Protein AF-A0A0L0W9J1-F1 (afdb_monomer_lite)

Radius of gyration: 16.93 Å; chains: 1; bounding box: 42×30×45 Å

Secondary structure (DSSP, 8-state):
-EEEES--TTHHHHHHHHHHHHHHHHTTT----EEEEE--TTSSPPEEEEE---HHHHHHHHHHHHHHHHHHT-SSPPPPPP-GGGGG-TTHHHH--

Sequence (97 aa):
MVELKKSDADLNSTKWQVLLYLKKLKEKGIIRKGKIEVIEKKKQDKKIHYVELTQEYEEELDKLLLDIEKFLSSEKPPIAERSSKCKKCAYYEYCNI

Organism: Gottschalkia purinilytica (NCBI:txid1503)

Foldseek 3Di:
DEAEAQDVPDVPVVLLVQLVVQVVCVVVVHHDKYKYWHNHVVDPDIDIDTHHNDPVNVVVSVVVVVVVVVQVPDPDHDQDDDDPCLVVDPCVVVRVD

Structure (mmCIF, N/CA/C/O backbone):
data_AF-A0A0L0W9J1-F1
#
_entry.id   AF-A0A0L0W9J1-F1
#
loop_
_atom_site.group_PDB
_atom_site.id
_atom_site.type_symbol
_atom_site.label_atom_id
_atom_site.label_alt_id
_atom_site.label_comp_id
_atom_site.label_asym_id
_atom_site.label_entity_id
_atom_site.label_seq_id
_atom_site.pdbx_PDB_ins_code
_atom_site.Cartn_x
_atom_site.Cartn_y
_atom_site.Cartn_z
_atom_site.occupancy
_atom_site.B_iso_or_equiv
_atom_site.auth_seq_id
_atom_site.auth_comp_id
_atom_site.auth_asym_id
_atom_site.auth_atom_id
_atom_site.pdbx_PDB_model_num
ATOM 1 N N . MET A 1 1 ? -14.211 -1.456 7.250 1.00 82.56 1 MET A N 1
ATOM 2 C CA . MET A 1 1 ? -13.558 -2.647 6.653 1.00 82.56 1 MET A CA 1
ATOM 3 C C . MET A 1 1 ? -12.554 -3.196 7.651 1.00 82.56 1 MET A C 1
ATOM 5 O O . MET A 1 1 ? -12.015 -2.392 8.401 1.00 82.56 1 MET A O 1
ATOM 9 N N . VAL A 1 2 ? -12.337 -4.511 7.701 1.00 86.94 2 VAL A N 1
ATOM 10 C CA . VAL A 1 2 ? -11.388 -5.140 8.635 1.00 86.94 2 VAL A CA 1
ATOM 11 C C . VAL A 1 2 ? -10.367 -5.943 7.840 1.00 86.94 2 VAL A C 1
ATOM 13 O O . VAL A 1 2 ? -10.767 -6.785 7.043 1.00 86.94 2 VAL A O 1
ATOM 16 N N . GLU A 1 3 ? -9.083 -5.679 8.060 1.00 87.81 3 GLU A N 1
ATOM 17 C CA . GLU A 1 3 ? -7.967 -6.459 7.518 1.00 87.81 3 GLU A CA 1
ATOM 18 C C . GLU A 1 3 ? -7.344 -7.273 8.655 1.00 87.81 3 GLU A C 1
ATOM 20 O O . GLU A 1 3 ? -6.926 -6.711 9.666 1.00 87.81 3 GLU A O 1
ATOM 25 N N . LEU A 1 4 ? -7.295 -8.597 8.507 1.00 86.00 4 LEU A N 1
ATOM 26 C CA . LEU A 1 4 ? -6.774 -9.508 9.528 1.00 86.00 4 LEU A CA 1
ATOM 27 C C . LEU A 1 4 ? -5.351 -9.947 9.170 1.00 86.00 4 LEU A C 1
ATOM 29 O O . LEU A 1 4 ? -5.129 -10.540 8.113 1.00 86.00 4 LEU A O 1
ATOM 33 N N . LYS A 1 5 ? -4.388 -9.723 10.070 1.00 85.25 5 LYS A N 1
ATOM 34 C CA . LYS A 1 5 ? -3.002 -10.198 9.925 1.00 85.25 5 LYS A CA 1
ATOM 35 C C . LYS A 1 5 ? -2.598 -11.107 11.084 1.00 85.25 5 LYS A C 1
ATOM 37 O O . LYS A 1 5 ? -3.020 -10.931 12.221 1.00 85.25 5 LYS A O 1
ATOM 42 N N . LYS A 1 6 ? -1.739 -12.088 10.789 1.00 82.50 6 LYS A N 1
ATOM 43 C CA . LYS A 1 6 ? -1.177 -13.013 11.794 1.00 82.50 6 LYS A CA 1
ATOM 44 C C . LYS A 1 6 ? 0.004 -12.418 12.574 1.00 82.50 6 LYS A C 1
ATOM 46 O O . LYS A 1 6 ? 0.335 -12.924 13.640 1.00 82.50 6 LYS A O 1
ATOM 51 N N . SER A 1 7 ? 0.665 -11.398 12.033 1.00 78.00 7 SER A N 1
ATOM 52 C CA . SER A 1 7 ? 1.792 -10.704 12.664 1.00 78.00 7 SER A CA 1
ATOM 53 C C . SER A 1 7 ? 1.783 -9.221 12.293 1.00 78.00 7 SER A C 1
ATOM 55 O O . SER A 1 7 ? 1.185 -8.831 11.290 1.00 78.00 7 SER A O 1
ATOM 57 N N . ASP A 1 8 ? 2.457 -8.404 13.100 1.00 75.44 8 ASP A N 1
ATOM 58 C CA . ASP A 1 8 ? 2.654 -6.962 12.900 1.00 75.44 8 ASP A CA 1
ATOM 59 C C . ASP A 1 8 ? 3.983 -6.637 12.187 1.00 75.44 8 ASP A C 1
ATOM 61 O O . ASP A 1 8 ? 4.418 -5.489 12.179 1.00 75.44 8 ASP A O 1
ATOM 65 N N . ALA A 1 9 ? 4.615 -7.631 11.549 1.00 76.88 9 ALA A N 1
ATOM 66 C CA . ALA A 1 9 ? 5.945 -7.499 10.945 1.00 76.88 9 ALA A CA 1
ATOM 67 C C . ALA A 1 9 ? 6.038 -6.409 9.860 1.00 76.88 9 ALA A C 1
ATOM 69 O O . ALA A 1 9 ? 7.110 -5.843 9.664 1.00 76.88 9 ALA A O 1
ATOM 70 N N . ASP A 1 10 ? 4.933 -6.118 9.164 1.00 80.25 10 ASP A N 1
ATOM 71 C CA . ASP A 1 10 ? 4.852 -5.006 8.215 1.00 80.25 10 ASP A CA 1
ATOM 72 C C . ASP A 1 10 ? 3.466 -4.336 8.240 1.00 80.25 10 ASP A C 1
ATOM 74 O O . ASP A 1 10 ? 2.602 -4.518 7.369 1.00 80.25 10 ASP A O 1
ATOM 78 N N . LEU A 1 11 ? 3.236 -3.570 9.308 1.00 86.50 11 LEU A N 1
ATOM 79 C CA . LEU A 1 11 ? 2.017 -2.778 9.478 1.00 86.50 11 LEU A CA 1
ATOM 80 C C . LEU A 1 11 ? 1.882 -1.668 8.432 1.00 86.50 11 LEU A C 1
ATOM 82 O O . LEU A 1 11 ? 0.760 -1.359 8.037 1.00 86.50 11 LEU A O 1
ATOM 86 N N . ASN A 1 12 ? 2.992 -1.097 7.957 1.00 90.94 12 ASN A N 1
ATOM 87 C CA . ASN A 1 12 ? 2.955 -0.018 6.971 1.00 90.94 12 ASN A CA 1
ATOM 88 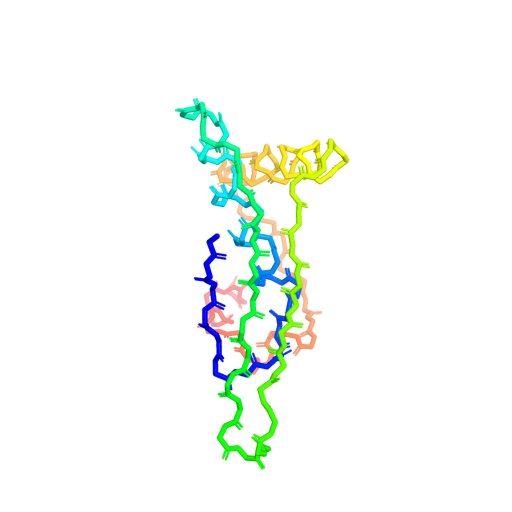C C . ASN A 1 12 ? 2.452 -0.522 5.617 1.00 90.94 12 ASN A C 1
ATOM 90 O O . ASN A 1 12 ? 1.521 0.064 5.066 1.00 90.94 12 ASN A O 1
ATOM 94 N N . SER A 1 13 ? 2.975 -1.643 5.118 1.00 89.31 13 SER A N 1
ATOM 95 C CA . SER A 1 13 ? 2.453 -2.253 3.887 1.00 89.31 13 SER A CA 1
ATOM 96 C C . SER A 1 13 ? 0.976 -2.638 4.028 1.00 89.31 13 SER A C 1
ATOM 98 O O . SER A 1 13 ? 0.176 -2.418 3.119 1.00 89.31 13 SER A O 1
ATOM 100 N N . THR A 1 14 ? 0.573 -3.134 5.204 1.00 92.38 14 THR A N 1
ATOM 101 C CA . THR A 1 14 ? -0.836 -3.460 5.483 1.00 92.38 14 THR A CA 1
ATOM 102 C C . THR A 1 14 ? -1.725 -2.209 5.513 1.00 92.38 14 THR A C 1
ATOM 104 O O . THR A 1 14 ? -2.850 -2.240 5.016 1.00 92.38 14 THR A O 1
ATOM 107 N N . LYS A 1 15 ? -1.231 -1.086 6.044 1.00 94.19 15 LYS A N 1
ATOM 108 C CA . LYS A 1 15 ? -1.936 0.203 6.025 1.00 94.19 15 LYS A CA 1
ATOM 109 C C . LYS A 1 15 ? -2.223 0.654 4.597 1.00 94.19 15 LYS A C 1
ATOM 111 O O . LYS A 1 15 ? -3.371 0.980 4.304 1.00 94.19 15 LYS A O 1
ATOM 116 N N . TRP A 1 16 ? -1.230 0.606 3.710 1.00 95.69 16 TRP A N 1
ATOM 117 C CA . TRP A 1 16 ? -1.413 0.947 2.295 1.00 95.69 16 TRP A CA 1
ATOM 118 C C . TRP A 1 16 ? -2.423 0.037 1.593 1.00 95.69 16 TRP A C 1
ATOM 120 O O . TRP A 1 16 ? -3.271 0.524 0.848 1.00 95.69 16 TRP A O 1
ATOM 130 N N . GLN A 1 17 ? -2.415 -1.264 1.902 1.00 93.75 17 GLN A N 1
ATOM 131 C CA . GLN A 1 17 ? -3.426 -2.202 1.407 1.00 93.75 17 GLN A CA 1
ATOM 132 C C . GLN A 1 17 ? -4.849 -1.775 1.821 1.00 93.75 17 GLN A C 1
ATOM 134 O O . GLN A 1 17 ? -5.758 -1.752 0.991 1.00 93.75 17 GLN A O 1
ATOM 139 N N . VAL A 1 18 ? -5.050 -1.396 3.089 1.00 95.38 18 VAL A N 1
ATOM 140 C CA . VAL A 1 18 ? -6.354 -0.917 3.580 1.00 95.38 18 VAL A CA 1
ATOM 141 C C . VAL A 1 18 ? -6.748 0.408 2.930 1.00 95.38 18 VAL A C 1
ATOM 143 O O . VAL A 1 18 ? -7.893 0.538 2.503 1.00 95.38 18 VAL A O 1
ATOM 146 N N . LEU A 1 19 ? -5.823 1.367 2.812 1.00 96.50 19 LEU A N 1
ATOM 147 C CA . LEU A 1 19 ? -6.074 2.656 2.156 1.00 96.50 19 LEU A CA 1
ATOM 148 C C . LEU A 1 19 ? -6.543 2.468 0.708 1.00 96.50 19 LEU A C 1
ATOM 150 O O . LEU A 1 19 ? -7.545 3.066 0.315 1.00 96.50 19 LEU A O 1
ATOM 154 N N . LEU A 1 20 ? -5.911 1.562 -0.047 1.00 96.38 20 LEU A N 1
ATOM 155 C CA . LEU A 1 20 ? -6.328 1.231 -1.411 1.00 96.38 20 LEU A CA 1
ATOM 156 C C . LEU A 1 20 ? -7.766 0.705 -1.469 1.00 96.38 20 LEU A C 1
ATOM 158 O O . LEU A 1 20 ? -8.542 1.098 -2.342 1.00 96.38 20 LEU A O 1
ATOM 162 N N . TYR A 1 21 ? -8.153 -0.167 -0.538 1.00 95.12 21 TYR A N 1
ATOM 163 C CA . TYR A 1 21 ? -9.531 -0.644 -0.486 1.00 95.12 21 TYR A CA 1
ATOM 164 C C . TYR A 1 21 ? -10.524 0.451 -0.098 1.00 95.12 21 TYR A C 1
ATOM 166 O O . TYR A 1 21 ? -11.609 0.508 -0.678 1.00 95.12 21 TYR A O 1
ATOM 174 N N . LEU A 1 22 ? -10.178 1.316 0.860 1.00 95.75 22 LEU A N 1
ATOM 175 C CA . LEU A 1 22 ? -11.028 2.446 1.237 1.00 95.75 22 LEU A CA 1
ATOM 176 C C . LEU A 1 22 ? -11.232 3.399 0.055 1.00 95.75 22 LEU A C 1
ATOM 178 O O . LEU A 1 22 ? -12.368 3.809 -0.178 1.00 95.75 22 LEU A O 1
ATOM 182 N N . LYS A 1 23 ? -10.183 3.671 -0.734 1.00 95.50 23 LYS A N 1
ATOM 183 C CA . LYS A 1 23 ? -10.285 4.480 -1.957 1.00 95.50 23 LYS A CA 1
ATOM 184 C C . LYS A 1 23 ? -11.254 3.850 -2.960 1.00 95.50 23 LYS A C 1
ATOM 186 O O . LYS A 1 23 ? -12.220 4.491 -3.360 1.00 95.50 23 LYS A O 1
ATOM 191 N N . LYS A 1 24 ? -11.095 2.555 -3.261 1.00 95.50 24 LYS A N 1
ATOM 192 C CA . LYS A 1 24 ? -12.007 1.817 -4.161 1.00 95.50 24 LYS A CA 1
ATOM 193 C C . LYS A 1 24 ? -13.461 1.792 -3.683 1.00 95.50 24 LYS A C 1
ATOM 195 O O . LYS A 1 24 ? -14.378 1.683 -4.494 1.00 95.50 24 LYS A O 1
ATOM 200 N N . LEU A 1 25 ? -13.695 1.823 -2.371 1.00 94.94 25 LEU A N 1
ATOM 201 C CA . LEU A 1 25 ? -15.042 1.936 -1.809 1.00 94.94 25 LEU A CA 1
ATOM 202 C C . LEU A 1 25 ? -15.593 3.356 -1.976 1.00 94.94 25 LEU A C 1
ATOM 204 O O . LEU A 1 25 ? -16.740 3.502 -2.400 1.00 94.94 25 LEU A O 1
ATOM 208 N N . LYS A 1 26 ? -14.774 4.381 -1.715 1.00 95.00 26 LYS A N 1
ATOM 209 C CA . LYS A 1 26 ? -15.131 5.793 -1.904 1.00 95.00 26 LYS A CA 1
ATOM 210 C C . LYS A 1 26 ? -15.494 6.095 -3.360 1.00 95.00 26 LYS A C 1
ATOM 212 O O . LYS A 1 26 ? -16.514 6.733 -3.593 1.00 95.00 26 LYS A O 1
ATOM 217 N N . GLU A 1 27 ? -14.745 5.561 -4.325 1.00 94.56 27 GLU A N 1
ATOM 218 C CA . GLU A 1 27 ? -15.035 5.659 -5.771 1.00 94.56 27 GLU A CA 1
ATOM 219 C C . GLU A 1 27 ? -16.411 5.082 -6.147 1.00 94.56 27 GLU A C 1
ATOM 221 O O . GLU A 1 27 ? -17.036 5.518 -7.108 1.00 94.56 27 GLU A O 1
ATOM 226 N N . LYS A 1 28 ? -16.924 4.129 -5.359 1.00 95.81 28 LYS A N 1
ATOM 227 C CA . LYS A 1 28 ? -18.273 3.556 -5.504 1.00 95.81 28 LYS A CA 1
ATOM 228 C C . LYS A 1 28 ? -19.335 4.289 -4.672 1.00 95.81 28 LYS A C 1
ATOM 230 O O . LYS A 1 28 ? -20.442 3.781 -4.518 1.00 95.81 28 LYS A O 1
ATOM 235 N N . GLY A 1 29 ? -18.997 5.439 -4.088 1.00 94.62 29 GLY A N 1
ATOM 236 C CA . GLY A 1 29 ? -19.869 6.227 -3.212 1.00 94.62 29 GLY A CA 1
ATOM 237 C C . GLY A 1 29 ? -19.959 5.722 -1.766 1.00 94.62 29 GLY A C 1
ATOM 238 O O . GLY A 1 29 ? -20.791 6.207 -1.002 1.00 94.62 29 GLY A O 1
ATOM 239 N N . ILE A 1 30 ? -19.130 4.754 -1.357 1.00 94.56 30 ILE A N 1
ATOM 240 C CA . ILE A 1 30 ? -19.177 4.151 -0.017 1.00 94.56 30 ILE A CA 1
ATOM 241 C C . ILE A 1 30 ? -18.048 4.712 0.851 1.00 94.56 30 ILE A C 1
ATOM 243 O O . ILE A 1 30 ? -16.893 4.304 0.736 1.00 94.56 30 ILE A O 1
ATOM 247 N N . ILE A 1 31 ? -18.393 5.586 1.796 1.00 91.81 31 ILE A N 1
ATOM 248 C CA . ILE A 1 31 ? -17.437 6.164 2.751 1.00 91.81 31 ILE A CA 1
ATOM 249 C C . ILE A 1 31 ? -17.424 5.325 4.034 1.00 91.81 31 ILE A C 1
ATOM 251 O O . ILE A 1 31 ? -18.445 5.164 4.704 1.00 91.81 31 ILE A O 1
ATOM 255 N N . ARG A 1 32 ? -16.263 4.761 4.386 1.00 92.69 32 ARG A N 1
ATOM 256 C CA . ARG A 1 32 ? -16.073 3.939 5.593 1.00 92.69 32 ARG A CA 1
ATOM 257 C C . ARG A 1 32 ? -14.675 4.115 6.174 1.00 92.69 32 ARG A C 1
ATOM 259 O O . ARG A 1 32 ? -13.731 4.418 5.457 1.00 92.69 32 ARG A O 1
ATOM 266 N N . LYS A 1 33 ? -14.537 3.806 7.466 1.00 92.25 33 LYS A N 1
ATOM 267 C CA . LYS A 1 33 ? -13.237 3.653 8.132 1.00 92.25 33 LYS A CA 1
ATOM 268 C C . LYS A 1 33 ? -12.727 2.209 8.042 1.00 92.25 33 LYS A C 1
ATOM 270 O O . LYS A 1 33 ? -13.506 1.242 7.961 1.00 92.25 33 LYS A O 1
ATOM 275 N N . GLY A 1 34 ? -11.410 2.061 8.029 1.00 92.25 34 GLY A N 1
ATOM 276 C CA . GLY A 1 34 ? -10.695 0.792 8.061 1.00 92.25 34 GLY A CA 1
ATOM 277 C C . GLY A 1 34 ? -10.168 0.474 9.458 1.00 92.25 34 GLY A C 1
ATOM 278 O O . GLY A 1 34 ? -9.955 1.362 10.283 1.00 92.25 34 GLY A O 1
ATOM 279 N N . LYS A 1 35 ? -9.936 -0.809 9.723 1.00 92.75 35 LYS A N 1
ATOM 280 C CA . LYS A 1 35 ? -9.120 -1.254 10.851 1.00 92.75 35 LYS A CA 1
ATOM 281 C C . LYS A 1 35 ? -8.294 -2.474 10.468 1.00 92.75 35 LYS A C 1
ATOM 283 O O . LYS A 1 35 ? -8.745 -3.306 9.682 1.00 92.75 35 LYS A O 1
ATOM 288 N N . ILE A 1 36 ? -7.103 -2.565 11.036 1.00 91.88 36 ILE A N 1
ATOM 289 C CA . ILE A 1 36 ? -6.196 -3.700 10.927 1.00 91.88 36 ILE A CA 1
ATOM 290 C C . ILE A 1 36 ? -6.211 -4.407 12.273 1.00 91.88 36 ILE A C 1
ATOM 292 O O . ILE A 1 36 ? -5.953 -3.788 13.304 1.00 91.88 36 ILE A O 1
ATOM 296 N N . GLU A 1 37 ? -6.514 -5.694 12.261 1.00 90.31 37 GLU A N 1
ATOM 297 C CA . GLU A 1 37 ? -6.504 -6.546 13.440 1.00 90.31 37 GLU A CA 1
ATOM 298 C C . GLU A 1 37 ? -5.339 -7.527 13.335 1.00 90.31 37 GLU A C 1
ATOM 300 O O . GLU A 1 37 ? -5.293 -8.373 12.438 1.00 90.31 37 GLU A O 1
ATOM 305 N N . VAL A 1 38 ? -4.389 -7.411 14.260 1.00 87.25 38 VAL A N 1
ATOM 306 C CA . VAL A 1 38 ? -3.253 -8.326 14.358 1.00 87.25 38 VAL A CA 1
ATOM 307 C C . VAL A 1 38 ? -3.555 -9.374 15.418 1.00 87.25 38 VAL A C 1
ATOM 309 O O . VAL A 1 38 ? -3.720 -9.061 16.599 1.00 87.25 38 VAL A O 1
ATOM 312 N N . ILE A 1 39 ? -3.612 -10.630 14.982 1.00 81.75 39 ILE A N 1
ATOM 313 C CA . ILE A 1 39 ? -3.854 -11.802 15.822 1.00 81.75 39 ILE A CA 1
ATOM 314 C C . ILE A 1 39 ? -2.552 -12.602 15.899 1.00 81.75 39 ILE A C 1
ATOM 316 O O . ILE A 1 39 ? -2.325 -13.542 15.134 1.00 81.75 39 ILE A O 1
ATOM 320 N N . GLU A 1 40 ? -1.672 -12.206 16.815 1.00 75.25 40 GLU A N 1
ATOM 321 C CA . GLU A 1 40 ? -0.392 -12.875 17.034 1.00 75.25 40 GLU A CA 1
ATOM 322 C C . GLU A 1 40 ? -0.584 -14.039 18.020 1.00 75.25 40 GLU A C 1
ATOM 324 O O . GLU A 1 40 ? -0.764 -13.821 19.209 1.00 75.25 40 GLU A O 1
ATOM 329 N N . LYS A 1 41 ? -0.513 -15.301 17.563 1.00 59.41 41 LYS A N 1
ATOM 330 C CA . LYS A 1 41 ? -0.760 -16.491 18.418 1.00 59.41 41 LYS A CA 1
ATOM 331 C C . LYS A 1 41 ? 0.118 -16.582 19.684 1.00 59.41 41 LYS A C 1
ATOM 333 O O . LYS A 1 41 ? -0.194 -17.372 20.568 1.00 59.41 41 LYS A O 1
ATOM 338 N N . LYS A 1 42 ? 1.230 -15.838 19.751 1.00 60.53 42 LYS A N 1
ATOM 339 C CA . LYS A 1 42 ? 2.183 -15.845 20.876 1.00 60.53 42 LYS A CA 1
ATOM 340 C C . LYS A 1 42 ? 1.901 -14.787 21.950 1.00 60.53 42 LYS A C 1
ATOM 342 O O . LYS A 1 42 ? 2.477 -14.887 23.027 1.00 60.53 42 LYS A O 1
ATOM 347 N N . LYS A 1 43 ? 1.049 -13.793 21.684 1.00 56.56 43 LYS A N 1
ATOM 348 C CA . LYS A 1 43 ? 0.648 -12.764 22.655 1.00 56.56 43 LYS A CA 1
ATOM 349 C C . LYS A 1 43 ? -0.869 -12.825 22.798 1.00 56.56 43 LYS A C 1
ATOM 351 O O . LYS A 1 43 ? -1.573 -12.887 21.800 1.00 56.56 43 LYS A O 1
ATOM 356 N N . GLN A 1 44 ? -1.375 -12.869 24.027 1.00 57.09 44 GLN A N 1
ATOM 357 C CA . GLN A 1 44 ? -2.815 -13.033 24.271 1.00 57.09 44 GLN A CA 1
ATOM 358 C C . GLN A 1 44 ? -3.639 -11.815 23.806 1.00 57.09 44 GLN A C 1
ATOM 360 O O . GLN A 1 44 ? -4.839 -11.944 23.571 1.00 57.09 44 GLN A O 1
ATOM 365 N N . ASP A 1 45 ? -2.990 -10.669 23.580 1.00 62.47 45 ASP A N 1
ATOM 366 C CA . ASP A 1 45 ? -3.645 -9.425 23.190 1.00 62.47 45 ASP A CA 1
ATOM 367 C C . ASP A 1 45 ? -3.760 -9.246 21.672 1.00 62.47 45 ASP A C 1
ATOM 369 O O . ASP A 1 45 ? -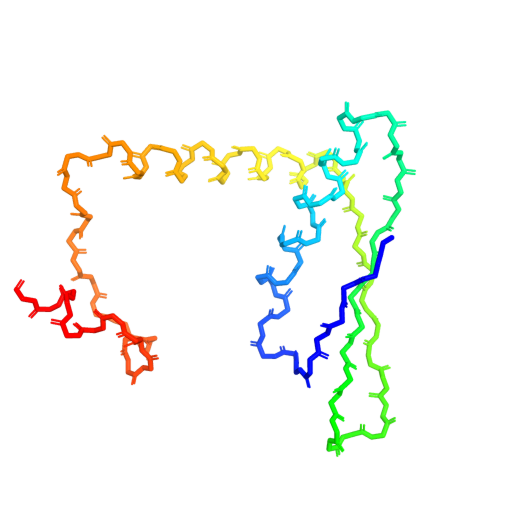2.773 -9.249 20.928 1.00 62.47 45 ASP A O 1
ATOM 373 N N . LYS A 1 46 ? -4.992 -9.005 21.213 1.00 69.81 46 LYS A N 1
ATOM 374 C CA . LYS A 1 46 ? -5.273 -8.526 19.856 1.00 69.81 46 LYS A CA 1
ATOM 375 C C . LYS A 1 46 ? -4.904 -7.047 19.762 1.00 69.81 46 LYS A C 1
ATOM 377 O O . LYS A 1 46 ? -5.457 -6.230 20.495 1.00 69.81 46 LYS A O 1
ATOM 382 N N . LYS A 1 47 ? -4.035 -6.681 18.818 1.00 82.38 47 LYS A N 1
ATOM 383 C CA . LYS A 1 47 ? -3.763 -5.269 18.504 1.00 82.38 47 LYS A CA 1
ATOM 384 C C . LYS A 1 47 ? -4.677 -4.804 17.378 1.00 82.38 47 LYS A C 1
ATOM 386 O O . LYS A 1 47 ? -4.744 -5.450 16.332 1.00 82.38 47 LYS A O 1
ATOM 391 N N . ILE A 1 48 ? -5.362 -3.684 17.589 1.00 87.19 48 ILE A N 1
ATOM 392 C CA . ILE A 1 48 ? -6.243 -3.065 16.594 1.00 87.19 48 ILE A CA 1
ATOM 393 C C . ILE A 1 48 ? -5.664 -1.705 16.208 1.00 87.19 48 ILE A C 1
ATOM 395 O O . ILE A 1 48 ? -5.423 -0.866 17.073 1.00 87.19 48 ILE A O 1
ATOM 399 N N . HIS A 1 49 ? -5.478 -1.478 14.910 1.00 89.44 49 HIS A N 1
ATOM 400 C CA . HIS A 1 49 ? -5.037 -0.200 14.355 1.00 89.44 49 HIS A CA 1
ATOM 401 C C . HIS A 1 49 ? -6.132 0.370 13.462 1.00 89.44 49 HIS A C 1
ATOM 403 O O . HIS A 1 49 ? -6.554 -0.282 12.509 1.00 89.44 49 HIS A O 1
ATOM 409 N N . TYR A 1 50 ? -6.595 1.580 13.750 1.00 91.81 50 TYR A N 1
ATOM 410 C CA . TYR A 1 50 ? -7.574 2.261 12.907 1.00 91.81 50 TYR A CA 1
ATOM 411 C C . TYR A 1 50 ? -6.881 2.951 11.733 1.00 91.81 50 TYR A C 1
ATOM 413 O O . TYR A 1 50 ? -5.782 3.484 11.873 1.00 91.81 50 TYR A O 1
ATOM 421 N N . VAL A 1 51 ? -7.530 2.919 10.572 1.00 94.00 51 VAL A N 1
ATOM 422 C CA . VAL A 1 51 ? -7.036 3.524 9.333 1.00 94.00 51 VAL A CA 1
ATOM 423 C C . VAL A 1 51 ? -8.168 4.317 8.700 1.00 94.00 51 VAL A C 1
ATOM 425 O O . VAL A 1 51 ? -9.279 3.812 8.529 1.00 94.00 51 VAL A O 1
ATOM 428 N N . GLU A 1 52 ? -7.881 5.557 8.336 1.00 94.44 52 GLU A N 1
ATOM 429 C CA . GLU A 1 52 ? -8.822 6.465 7.694 1.00 94.44 52 GLU A CA 1
ATOM 430 C C . GLU A 1 52 ? -8.197 7.005 6.412 1.00 94.44 52 GLU A C 1
ATOM 432 O O . GLU A 1 52 ? -7.003 7.302 6.377 1.00 94.44 52 GLU A O 1
ATOM 437 N N . LEU A 1 53 ? -9.002 7.071 5.352 1.00 95.75 53 LEU A N 1
ATOM 438 C CA . LEU A 1 53 ? -8.595 7.656 4.083 1.00 95.75 53 LEU A CA 1
ATOM 439 C C . LEU A 1 53 ? -8.763 9.174 4.190 1.00 95.75 53 LEU A C 1
ATOM 441 O O . LEU A 1 53 ? -9.858 9.691 3.975 1.00 95.75 53 LEU A O 1
ATOM 445 N N . THR A 1 54 ? -7.697 9.858 4.598 1.00 95.94 54 THR A N 1
ATOM 446 C CA . THR A 1 54 ? -7.636 11.323 4.583 1.00 95.94 54 THR A CA 1
ATOM 447 C C . THR A 1 54 ? -7.263 11.818 3.189 1.00 95.94 54 THR A C 1
ATOM 449 O O . THR A 1 54 ? -6.822 11.029 2.351 1.00 95.94 54 THR A O 1
ATOM 452 N N . GLN A 1 55 ? -7.420 13.119 2.946 1.00 95.31 55 GLN A N 1
ATOM 453 C CA . GLN A 1 55 ? -7.023 13.717 1.674 1.00 95.31 55 GLN A CA 1
ATOM 454 C C . GLN A 1 55 ? -5.522 13.523 1.412 1.00 95.31 55 GLN A C 1
ATOM 456 O O . GLN A 1 55 ? -5.141 13.133 0.314 1.00 95.31 55 GLN A O 1
ATOM 461 N N . GLU A 1 56 ? -4.677 13.699 2.430 1.00 96.88 56 GLU A N 1
ATOM 462 C CA . GLU A 1 56 ? -3.228 13.516 2.301 1.00 96.88 56 GLU A CA 1
ATOM 463 C C . GLU A 1 56 ? -2.880 12.075 1.912 1.00 96.88 56 GLU A C 1
ATOM 465 O O . GLU A 1 56 ? -2.079 11.850 1.008 1.00 96.88 56 GLU A O 1
ATOM 470 N N . TYR A 1 57 ? -3.517 11.081 2.543 1.00 96.19 57 TYR A N 1
ATOM 471 C CA . TYR A 1 57 ? -3.282 9.677 2.199 1.00 96.19 57 TYR A CA 1
ATOM 472 C C . TYR A 1 57 ? -3.823 9.291 0.827 1.00 96.19 57 TYR A C 1
ATOM 474 O O . TYR A 1 57 ? -3.278 8.385 0.199 1.00 96.19 57 TYR A O 1
ATOM 482 N N . GLU A 1 58 ? -4.891 9.935 0.369 1.00 95.44 58 GLU A N 1
ATOM 483 C CA . GLU A 1 58 ? -5.425 9.736 -0.975 1.00 95.44 58 GLU A CA 1
ATOM 484 C C . GLU A 1 58 ? -4.453 10.286 -2.027 1.00 95.44 58 GLU A C 1
ATOM 486 O O . GLU A 1 58 ? -4.097 9.565 -2.956 1.00 95.44 58 GLU A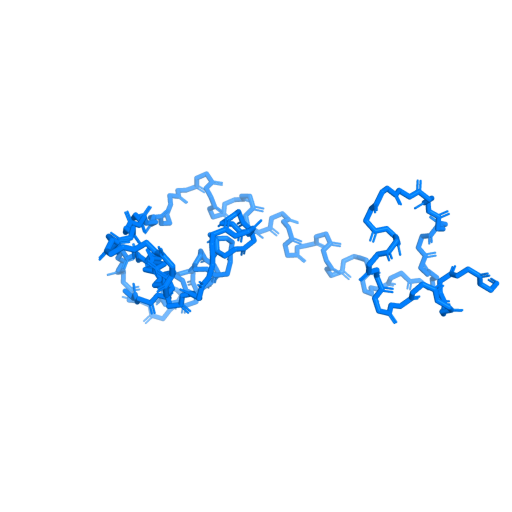 O 1
ATOM 491 N N . GLU A 1 59 ? -3.916 11.490 -1.815 1.00 97.25 59 GLU A N 1
ATOM 492 C CA . GLU A 1 59 ? -2.895 12.089 -2.683 1.00 97.25 59 GLU A CA 1
ATOM 493 C C . GLU A 1 59 ? -1.585 11.280 -2.703 1.00 97.25 59 GLU A C 1
ATOM 495 O O . GLU A 1 59 ? -0.981 11.093 -3.762 1.00 97.25 59 GLU A O 1
ATOM 500 N N . GLU A 1 60 ? -1.123 10.784 -1.550 1.00 97.38 60 GLU A N 1
ATOM 501 C CA . GLU A 1 60 ? 0.053 9.906 -1.483 1.00 97.38 60 GLU A CA 1
ATOM 502 C C . GLU A 1 60 ? -0.190 8.565 -2.189 1.00 97.38 60 GLU A C 1
ATOM 504 O O . GLU A 1 60 ? 0.690 8.073 -2.899 1.00 97.38 60 GLU A O 1
ATOM 509 N N . LEU A 1 61 ? -1.381 7.980 -2.027 1.00 96.50 61 LEU A N 1
ATOM 510 C CA . LEU A 1 61 ? -1.752 6.732 -2.690 1.00 96.50 61 LEU A CA 1
ATOM 511 C C . LEU A 1 61 ? -1.796 6.904 -4.213 1.00 96.50 61 LEU A C 1
ATOM 513 O O . LEU A 1 61 ? -1.318 6.029 -4.933 1.00 96.50 61 LEU A O 1
ATOM 517 N N . ASP A 1 62 ? -2.320 8.025 -4.701 1.00 96.62 62 ASP A N 1
ATOM 518 C CA . ASP A 1 62 ? -2.371 8.334 -6.132 1.00 96.62 62 ASP A CA 1
ATOM 519 C C . ASP A 1 62 ? -0.976 8.484 -6.732 1.00 96.62 62 ASP A C 1
ATOM 521 O O . ASP A 1 62 ? -0.693 7.915 -7.787 1.00 96.62 62 ASP A O 1
ATOM 525 N N . LYS A 1 63 ? -0.068 9.165 -6.024 1.00 97.62 63 LYS A N 1
ATOM 526 C CA . LYS A 1 63 ? 1.347 9.241 -6.418 1.00 97.62 63 LYS A CA 1
ATOM 527 C C . LYS A 1 63 ? 1.984 7.853 -6.483 1.00 97.62 63 LYS A C 1
ATOM 529 O O . LYS A 1 63 ? 2.629 7.533 -7.477 1.00 97.62 63 LYS A O 1
ATOM 534 N N . LEU A 1 64 ? 1.754 7.012 -5.472 1.00 96.75 64 LEU A N 1
ATOM 535 C CA . LEU A 1 64 ? 2.289 5.649 -5.432 1.00 96.75 64 LEU A CA 1
ATOM 536 C C . LEU A 1 64 ? 1.790 4.806 -6.616 1.00 96.75 64 LEU A C 1
ATOM 538 O O . LEU A 1 64 ? 2.575 4.087 -7.229 1.00 96.75 64 LEU A O 1
ATOM 542 N N . LEU A 1 65 ? 0.498 4.894 -6.946 1.00 96.06 65 LEU A N 1
ATOM 543 C CA . LEU A 1 65 ? -0.086 4.185 -8.086 1.00 96.06 65 LEU A CA 1
ATOM 544 C C . LEU A 1 65 ? 0.533 4.646 -9.410 1.00 96.06 65 LEU A C 1
ATOM 546 O O . LEU A 1 65 ? 0.948 3.802 -10.202 1.00 96.06 65 LEU A O 1
ATOM 550 N N . LEU A 1 66 ? 0.676 5.960 -9.608 1.00 96.81 66 LEU A N 1
ATOM 551 C CA . LEU A 1 66 ? 1.331 6.519 -10.794 1.00 96.81 66 LEU A CA 1
ATOM 552 C C . LEU A 1 66 ? 2.787 6.059 -10.917 1.00 96.81 66 LEU A C 1
ATOM 554 O O . LEU A 1 66 ? 3.246 5.739 -12.012 1.00 96.81 66 LEU A O 1
ATOM 558 N N . ASP A 1 67 ? 3.531 6.015 -9.815 1.00 96.06 67 ASP A N 1
ATOM 559 C CA . ASP A 1 67 ? 4.928 5.580 -9.841 1.00 96.06 67 ASP A CA 1
ATOM 560 C C . ASP A 1 67 ? 5.059 4.073 -10.111 1.00 96.06 67 ASP A C 1
ATOM 562 O O . ASP A 1 67 ? 5.966 3.663 -10.838 1.00 96.06 67 ASP A O 1
ATOM 566 N N . ILE A 1 68 ? 4.120 3.252 -9.623 1.00 95.25 68 ILE A N 1
ATOM 567 C CA . ILE A 1 68 ? 4.026 1.828 -9.984 1.00 95.25 68 ILE A CA 1
ATOM 568 C C . ILE A 1 68 ? 3.725 1.669 -11.481 1.00 95.25 68 ILE A C 1
ATOM 570 O O . ILE A 1 68 ? 4.366 0.856 -12.143 1.00 95.25 68 ILE A O 1
ATOM 574 N N . GLU A 1 69 ? 2.795 2.443 -12.040 1.00 96.00 69 GLU A N 1
ATOM 575 C CA . GLU A 1 69 ? 2.472 2.399 -13.474 1.00 96.00 69 GLU A CA 1
ATOM 576 C C . GLU A 1 69 ? 3.661 2.809 -14.350 1.00 96.00 69 GLU A C 1
ATOM 578 O O . GLU A 1 69 ? 3.968 2.129 -15.335 1.00 96.00 69 GLU A O 1
ATOM 583 N N . LYS A 1 70 ? 4.387 3.868 -13.969 1.00 95.31 70 LYS A N 1
ATOM 584 C CA . LYS A 1 70 ? 5.636 4.266 -14.642 1.00 95.31 70 LYS A CA 1
ATOM 585 C C . LYS A 1 70 ? 6.689 3.166 -14.562 1.00 95.31 70 LYS A C 1
ATOM 587 O O . LYS A 1 70 ? 7.340 2.879 -15.562 1.00 95.31 70 LYS A O 1
ATOM 592 N N . PHE A 1 71 ? 6.844 2.542 -13.394 1.00 93.75 71 PHE A N 1
ATOM 593 C CA . PHE A 1 71 ? 7.778 1.437 -13.201 1.00 93.75 71 PHE A CA 1
ATOM 594 C C . PHE A 1 71 ? 7.431 0.246 -14.100 1.00 93.75 71 PHE A C 1
ATOM 596 O O . PHE A 1 71 ? 8.308 -0.280 -14.781 1.00 93.75 71 PHE A O 1
ATOM 603 N N . LEU A 1 72 ? 6.158 -0.151 -14.162 1.00 93.81 72 LEU A N 1
ATOM 604 C CA . LEU A 1 72 ? 5.702 -1.254 -15.015 1.00 93.81 72 LEU A CA 1
ATOM 605 C C . LEU A 1 72 ? 5.835 -0.949 -16.512 1.00 93.81 72 LEU A C 1
ATOM 607 O O . LEU A 1 72 ? 6.020 -1.870 -17.302 1.00 93.81 72 LEU A O 1
ATOM 611 N N . SER A 1 73 ? 5.754 0.327 -16.893 1.00 94.56 73 SER A N 1
ATOM 612 C CA . SER A 1 73 ? 5.902 0.782 -18.281 1.00 94.56 73 SER A CA 1
ATOM 613 C C . SER A 1 73 ? 7.362 0.970 -18.706 1.00 94.56 73 SER A C 1
ATOM 615 O O . SER A 1 73 ? 7.624 1.300 -19.862 1.00 94.56 73 SER A O 1
ATOM 617 N N . SER A 1 74 ? 8.319 0.806 -17.789 1.00 92.44 74 SER A N 1
ATOM 618 C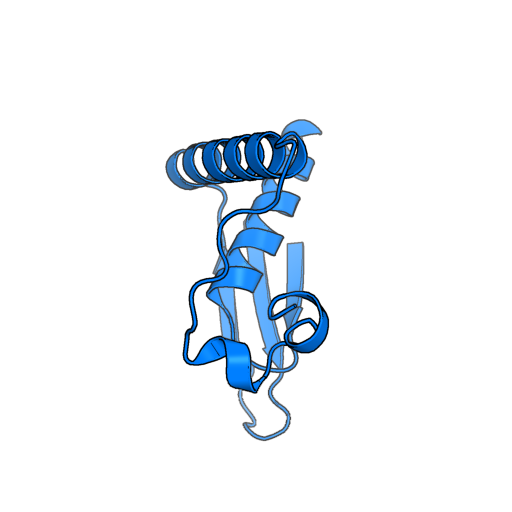 CA . SER A 1 74 ? 9.739 0.923 -18.115 1.00 92.44 74 SER A CA 1
ATOM 619 C C . SER A 1 74 ? 10.203 -0.255 -18.975 1.00 92.44 74 SER A C 1
ATOM 621 O O . SER A 1 74 ? 9.861 -1.406 -18.717 1.00 92.44 74 SER A O 1
ATOM 623 N N . GLU A 1 75 ? 11.008 0.025 -20.005 1.00 91.81 75 GLU A N 1
ATOM 624 C CA . GLU A 1 75 ? 11.536 -1.022 -20.895 1.00 91.81 75 GLU A CA 1
ATOM 625 C C . GLU A 1 75 ? 12.434 -2.023 -20.159 1.00 91.81 75 GLU A C 1
ATOM 627 O O . GLU A 1 75 ? 12.587 -3.169 -20.585 1.00 91.81 75 GLU A O 1
ATOM 632 N N . LYS A 1 76 ? 13.074 -1.575 -19.075 1.00 87.25 76 LYS A N 1
ATOM 633 C CA . LYS A 1 76 ? 14.008 -2.365 -18.280 1.00 87.25 76 LYS A CA 1
ATOM 634 C C . LYS A 1 76 ? 13.791 -2.089 -16.797 1.00 87.25 76 LYS A C 1
ATOM 636 O O . LYS A 1 76 ? 13.604 -0.927 -16.431 1.00 87.25 76 LYS A O 1
ATOM 641 N N . PRO A 1 77 ? 13.893 -3.121 -15.940 1.00 85.88 77 PRO A N 1
ATOM 642 C CA . PRO A 1 77 ? 13.877 -2.914 -14.502 1.00 85.88 77 PRO A CA 1
ATOM 643 C C . PRO A 1 77 ? 15.050 -2.010 -14.083 1.00 85.88 77 PRO A C 1
ATOM 645 O O . PRO A 1 77 ? 16.086 -1.984 -14.759 1.00 85.88 77 PRO A O 1
ATOM 648 N N . PRO A 1 78 ? 14.922 -1.276 -12.965 1.00 86.50 78 PRO A N 1
ATOM 649 C CA . PRO A 1 78 ? 16.019 -0.487 -12.434 1.00 86.50 78 PRO A CA 1
ATOM 650 C C . PRO A 1 78 ? 17.193 -1.385 -12.050 1.00 86.50 78 PRO A C 1
ATOM 652 O O . PRO A 1 78 ? 17.040 -2.581 -11.789 1.00 86.50 78 PRO A O 1
ATOM 655 N N . ILE A 1 79 ? 18.372 -0.772 -11.980 1.00 86.25 79 ILE A N 1
ATOM 656 C CA . ILE A 1 79 ? 19.597 -1.450 -11.564 1.00 86.25 79 ILE A CA 1
ATOM 657 C C . ILE A 1 79 ? 19.400 -1.998 -10.148 1.00 86.25 79 ILE A C 1
ATOM 659 O O . ILE A 1 79 ? 18.947 -1.290 -9.246 1.00 86.25 79 ILE A O 1
ATOM 663 N N . ALA A 1 80 ? 19.733 -3.273 -9.961 1.00 86.50 80 ALA A N 1
ATOM 664 C CA . ALA A 1 80 ? 19.587 -3.941 -8.681 1.00 86.50 80 ALA A CA 1
ATOM 665 C C . ALA A 1 80 ? 20.530 -3.332 -7.632 1.00 86.50 80 ALA A C 1
ATOM 667 O O . ALA A 1 80 ? 21.753 -3.443 -7.729 1.00 86.50 80 ALA A O 1
ATOM 668 N N . GLU A 1 81 ? 19.960 -2.746 -6.581 1.00 86.94 81 GLU A N 1
ATOM 669 C CA . GLU A 1 81 ? 20.710 -2.296 -5.410 1.00 86.94 81 GLU A CA 1
ATOM 670 C C . GLU A 1 81 ? 20.643 -3.338 -4.289 1.00 86.94 81 GLU A C 1
ATOM 672 O O . GLU A 1 81 ? 19.569 -3.756 -3.837 1.00 86.94 81 GLU A O 1
ATOM 677 N N . ARG A 1 82 ? 21.811 -3.770 -3.800 1.00 87.00 82 ARG A N 1
ATOM 678 C CA . ARG A 1 82 ? 21.883 -4.736 -2.698 1.00 87.00 82 ARG A CA 1
ATOM 679 C C . ARG A 1 82 ? 21.477 -4.077 -1.385 1.00 87.00 82 ARG A C 1
ATOM 681 O O . ARG A 1 82 ? 22.073 -3.099 -0.949 1.00 87.00 82 ARG A O 1
ATOM 688 N N . SER A 1 83 ? 20.514 -4.686 -0.700 1.00 88.56 83 SER A N 1
ATOM 689 C CA . SER A 1 83 ? 20.060 -4.257 0.624 1.00 88.56 83 SER A CA 1
ATOM 690 C C . SER A 1 83 ? 19.903 -5.439 1.582 1.00 88.56 83 SER A C 1
ATOM 692 O O . SER A 1 83 ? 19.940 -6.609 1.194 1.00 88.56 83 SER A O 1
ATOM 694 N N . SER A 1 84 ? 19.679 -5.154 2.867 1.00 89.00 84 SER A N 1
ATOM 695 C CA . SER A 1 84 ? 19.421 -6.187 3.881 1.00 89.00 84 SER A CA 1
ATOM 696 C C . SER A 1 84 ? 18.183 -7.043 3.572 1.00 89.00 84 SER A C 1
ATOM 698 O O . SER A 1 84 ? 18.139 -8.210 3.969 1.00 89.00 84 SER A O 1
ATOM 700 N N . LYS A 1 85 ? 17.212 -6.501 2.819 1.00 86.62 85 LYS A N 1
ATOM 701 C CA . LYS A 1 85 ? 15.994 -7.207 2.388 1.00 86.62 85 LYS A CA 1
ATOM 702 C C . LYS A 1 85 ? 16.284 -8.305 1.362 1.00 86.62 85 LYS A C 1
ATOM 704 O O . LYS A 1 85 ? 15.578 -9.312 1.350 1.00 86.62 85 LYS A O 1
ATOM 709 N N . CYS A 1 86 ? 17.351 -8.169 0.570 1.00 90.12 86 CYS A N 1
ATOM 710 C CA . CYS A 1 86 ? 17.752 -9.160 -0.432 1.00 90.12 86 CYS A CA 1
ATOM 711 C C . CYS A 1 86 ? 17.990 -10.548 0.185 1.00 90.12 86 CYS A C 1
ATOM 713 O O . CYS A 1 86 ? 17.640 -11.545 -0.432 1.00 90.12 86 CYS A O 1
ATOM 715 N N . LYS A 1 87 ? 18.463 -10.617 1.442 1.00 88.12 87 LYS A N 1
ATOM 716 C CA . LYS A 1 87 ? 18.721 -11.879 2.169 1.00 88.12 87 LYS A CA 1
ATOM 717 C C . LYS A 1 87 ? 17.493 -12.788 2.315 1.00 88.12 87 LYS A C 1
ATOM 719 O O . LYS A 1 87 ? 17.651 -13.978 2.550 1.00 88.12 87 LYS A O 1
ATOM 724 N N . LYS A 1 88 ? 16.280 -12.226 2.251 1.00 89.81 88 LYS A N 1
ATOM 725 C CA . LYS A 1 88 ? 15.003 -12.958 2.347 1.00 89.81 88 LYS A CA 1
ATOM 726 C C . LYS A 1 88 ? 14.139 -12.787 1.092 1.00 89.81 88 LYS A C 1
ATOM 728 O O . LYS A 1 88 ? 12.967 -13.154 1.109 1.00 89.81 88 LYS A O 1
ATOM 733 N N . CYS A 1 89 ? 14.677 -12.178 0.036 1.00 90.44 89 CYS A N 1
ATOM 734 C CA . CYS A 1 89 ? 13.924 -11.899 -1.178 1.00 90.44 89 CYS A CA 1
ATOM 735 C C . CYS A 1 89 ? 13.776 -13.180 -2.001 1.00 90.44 89 CYS A C 1
ATOM 737 O O . CYS A 1 89 ? 14.772 -13.750 -2.437 1.00 90.44 89 CYS A O 1
ATOM 739 N N . ALA A 1 90 ? 12.535 -13.593 -2.265 1.00 92.25 90 ALA A N 1
ATOM 740 C CA . ALA A 1 90 ? 12.241 -14.761 -3.098 1.00 92.25 90 ALA A CA 1
ATOM 741 C C . ALA A 1 90 ? 12.726 -14.613 -4.5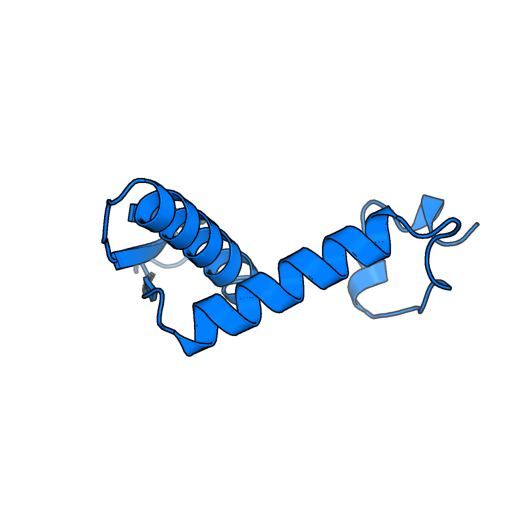54 1.00 92.25 90 ALA A C 1
ATOM 743 O O . ALA A 1 90 ? 12.845 -15.606 -5.262 1.00 92.25 90 ALA A O 1
ATOM 744 N N . TYR A 1 91 ? 13.022 -13.385 -4.991 1.00 90.19 91 TYR A N 1
ATOM 745 C CA . TYR A 1 91 ? 13.449 -13.066 -6.353 1.00 90.19 91 TYR A CA 1
ATOM 746 C C . TYR A 1 91 ? 14.950 -12.778 -6.477 1.00 90.19 91 TYR A C 1
ATOM 748 O O . TYR A 1 91 ? 15.386 -12.316 -7.527 1.00 90.19 91 TYR A O 1
ATOM 756 N N . TYR A 1 92 ? 15.744 -13.005 -5.423 1.00 90.12 92 TYR A N 1
ATOM 757 C CA . TYR A 1 92 ? 17.170 -12.660 -5.418 1.00 90.12 92 TYR A CA 1
ATOM 758 C C . TYR A 1 92 ? 17.931 -13.272 -6.604 1.00 90.12 92 TYR A C 1
ATOM 760 O O . TYR A 1 92 ? 18.618 -12.547 -7.318 1.00 90.12 92 TYR A O 1
ATOM 768 N N . GLU A 1 93 ? 17.725 -14.566 -6.859 1.00 87.75 93 GLU A N 1
ATOM 769 C CA . GLU A 1 93 ? 18.376 -15.296 -7.956 1.00 87.75 93 GLU A CA 1
ATOM 770 C C . GLU A 1 93 ? 18.028 -14.741 -9.342 1.00 87.75 93 GLU A C 1
ATOM 772 O O . GLU A 1 93 ? 18.853 -14.810 -10.237 1.00 87.75 93 GLU A O 1
ATOM 777 N N . TYR A 1 94 ? 16.840 -14.152 -9.524 1.00 87.25 94 TYR A N 1
ATOM 778 C CA . TYR A 1 94 ? 16.427 -13.542 -10.796 1.00 87.25 94 TYR A CA 1
ATOM 779 C C . TYR A 1 94 ? 16.902 -12.092 -10.945 1.00 87.25 94 TYR A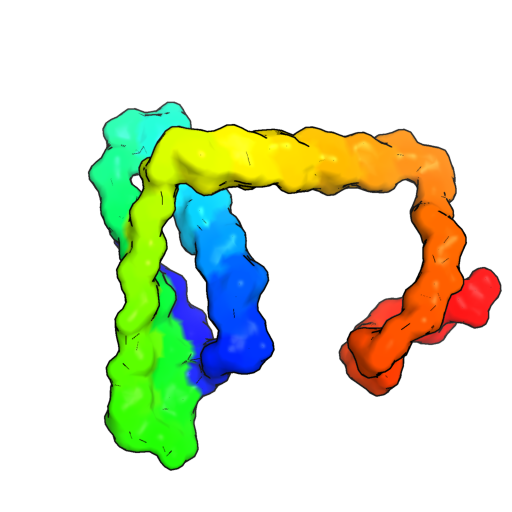 C 1
ATOM 781 O O . TYR A 1 94 ? 16.990 -11.577 -12.053 1.00 87.25 94 TYR A O 1
ATOM 789 N N . CYS A 1 95 ? 17.158 -11.415 -9.824 1.00 87.00 95 CYS A N 1
ATOM 790 C CA . CYS A 1 95 ? 17.527 -10.000 -9.771 1.00 87.00 95 CYS A CA 1
ATOM 791 C C . CYS A 1 95 ? 19.048 -9.780 -9.879 1.00 87.00 95 CYS A C 1
ATOM 793 O O . CYS A 1 95 ? 19.487 -8.713 -10.291 1.00 87.00 95 CYS A O 1
ATOM 795 N N . ASN A 1 96 ? 19.856 -10.777 -9.502 1.00 73.25 96 ASN A N 1
ATOM 796 C CA . ASN A 1 96 ? 21.323 -10.710 -9.474 1.00 73.25 96 ASN A CA 1
ATOM 797 C C . ASN A 1 96 ? 21.976 -11.481 -10.650 1.00 73.25 96 ASN A C 1
ATOM 799 O O . ASN A 1 96 ? 23.061 -12.035 -10.471 1.00 73.25 96 ASN A O 1
ATOM 803 N N . ILE A 1 97 ? 21.313 -11.545 -11.812 1.00 62.84 97 ILE A N 1
ATOM 804 C CA . ILE A 1 97 ? 21.857 -12.121 -13.062 1.00 62.84 97 ILE A CA 1
ATOM 805 C C . ILE A 1 97 ? 22.480 -11.016 -13.911 1.00 62.84 97 ILE A C 1
ATOM 807 O O . ILE A 1 97 ? 21.842 -9.945 -14.027 1.00 62.84 97 ILE A O 1
#

InterPro domains:
  IPR011604 PD-(D/E)XK endonuclease-like domain superfamily [G3DSA:3.90.320.10] (1-97)
  IPR022765 Dna2/Cas4, domain of unknown function DUF83 [PF01930] (2-96)
  IPR036390 Winged helix DNA-binding domain superfamily [SSF46785] (11-72)

pLDDT: mean 88.62, std 9.41, range [56.56, 97.62]